Protein AF-A0AAW2VG39-F1 (afdb_monomer)

Radius of gyration: 17.02 Å; Cα contacts (8 Å, |Δi|>4): 128; chains: 1; bounding box: 46×36×40 Å

Foldseek 3Di:
DFQPPPPDDDPDPLAPCVDVVNVVVCVVCVVLVVPLPRWDKDWDKDWDDDDDDDDQFKIKIWIWIATRRDYSVPRPPPVRIDTDDIDIGRPDCVVCVCVVCVVVVVVVVCCVPPND

pLDDT: mean 79.51, std 14.81, range [39.22, 95.56]

Sequence (1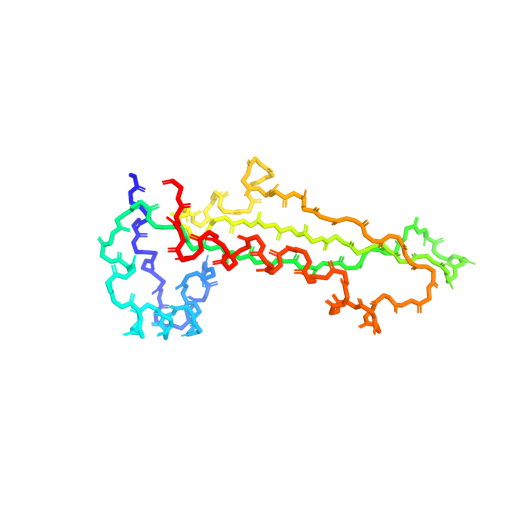16 aa):
MYASKATAEEGSMCHPSNAEALKHFDRTYSDFVEEPRNIRLGLYTDGFAQHGKYDRTYSCWSFILAPYNLRPGMHMSSEYMFLMMVIPDPSNPKRLMDVYLEPLIKELLQLWHVGV

Solvent-accessible surface area (backbone atoms only — not comparable to full-atom values): 7137 Å² total; per-residue (Å²): 130,79,49,69,78,74,82,50,60,95,89,49,73,78,36,78,67,63,36,66,70,47,48,49,48,46,68,75,38,46,74,56,63,71,42,83,85,60,78,48,75,44,83,46,75,51,76,46,68,80,64,81,97,78,68,94,54,49,37,35,36,40,34,35,38,25,47,59,55,47,45,68,89,46,39,80,35,72,92,46,46,44,78,76,47,76,47,80,29,60,79,62,58,78,83,49,43,68,70,68,40,46,65,59,52,51,53,54,49,47,42,72,77,72,53,134

InterPro domains:
  IPR004242 Transposon, En/Spm-like [PF02992] (11-116)

Structure (mmCIF, N/CA/C/O backbone):
data_AF-A0AAW2VG39-F1
#
_entry.id   AF-A0AAW2VG39-F1
#
loop_
_atom_site.group_PDB
_atom_site.id
_atom_site.type_symbol
_atom_site.label_atom_id
_atom_site.label_alt_id
_atom_site.label_comp_id
_atom_site.label_asym_id
_atom_site.label_entity_id
_atom_site.label_seq_id
_atom_site.pdbx_PDB_ins_code
_atom_site.Cartn_x
_atom_site.Cartn_y
_atom_site.Cartn_z
_atom_site.occupancy
_atom_site.B_iso_or_equiv
_atom_site.auth_seq_id
_atom_site.auth_comp_id
_atom_site.auth_asym_id
_atom_site.auth_atom_id
_atom_site.pdbx_PDB_model_num
ATOM 1 N N . MET A 1 1 ? -5.720 0.822 18.814 1.00 39.28 1 MET A N 1
ATOM 2 C CA . MET A 1 1 ? -4.969 2.095 18.896 1.00 39.28 1 MET A CA 1
ATOM 3 C C . MET A 1 1 ? -5.468 2.985 17.776 1.00 39.28 1 MET A C 1
ATOM 5 O O . MET A 1 1 ? -5.097 2.778 16.633 1.00 39.28 1 MET A O 1
ATOM 9 N N . TYR A 1 2 ? -6.400 3.882 18.081 1.00 41.25 2 TYR A N 1
ATOM 10 C CA . TYR A 1 2 ? -7.089 4.672 17.067 1.00 41.25 2 TYR A CA 1
ATOM 11 C C . TYR A 1 2 ? -6.147 5.730 16.483 1.00 41.25 2 TYR A C 1
ATOM 13 O O . TYR A 1 2 ? -5.469 6.447 17.233 1.00 41.25 2 TYR A O 1
ATOM 21 N N . ALA A 1 3 ? -6.138 5.861 15.155 1.00 42.19 3 ALA A N 1
ATOM 22 C CA . ALA A 1 3 ? -5.875 7.152 14.548 1.00 42.19 3 ALA A CA 1
ATOM 23 C C . ALA A 1 3 ? -6.913 8.106 15.143 1.00 42.19 3 ALA A C 1
ATOM 25 O O . ALA A 1 3 ? -8.097 8.047 14.815 1.00 42.19 3 ALA A O 1
ATOM 26 N N . SER A 1 4 ? -6.484 8.947 16.084 1.00 39.22 4 SER A N 1
ATOM 27 C CA . SER A 1 4 ? -7.191 10.189 16.359 1.00 39.22 4 SER A CA 1
ATOM 28 C C . SER A 1 4 ? -7.435 10.807 14.993 1.00 39.22 4 SER A C 1
ATOM 30 O O . SER A 1 4 ? -6.443 11.023 14.289 1.00 39.22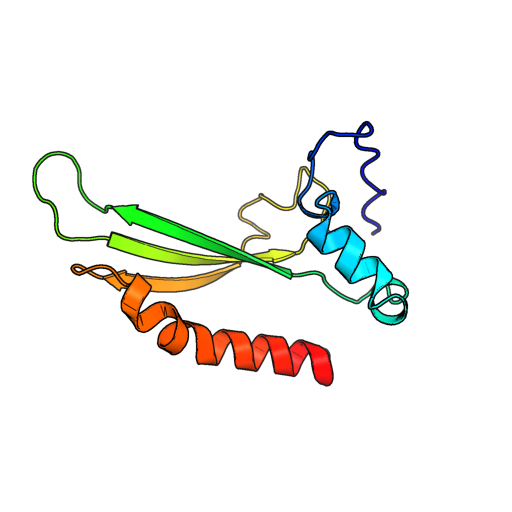 4 SER A O 1
ATOM 32 N N . LYS A 1 5 ? -8.706 11.007 14.603 1.00 47.44 5 LYS A N 1
ATOM 33 C CA . LYS A 1 5 ? -9.071 11.844 13.452 1.00 47.44 5 LYS A CA 1
ATOM 34 C C . LYS A 1 5 ? -8.097 13.005 13.486 1.00 47.44 5 LYS A C 1
ATOM 36 O O .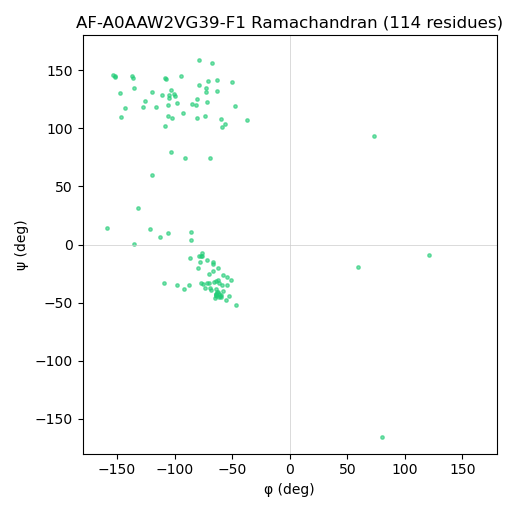 LYS A 1 5 ? -8.141 13.783 14.437 1.00 47.44 5 LYS A O 1
ATOM 41 N N . ALA A 1 6 ? -7.140 13.032 12.561 1.00 48.56 6 ALA A N 1
ATOM 42 C CA . ALA A 1 6 ? -6.239 14.156 12.479 1.00 48.56 6 ALA A CA 1
ATOM 43 C C . ALA A 1 6 ? -7.183 15.321 12.214 1.00 48.56 6 ALA A C 1
ATOM 45 O O . ALA A 1 6 ? -7.823 15.361 11.164 1.00 48.56 6 ALA A O 1
ATOM 46 N N . THR A 1 7 ? -7.381 16.180 13.210 1.00 50.22 7 THR A N 1
ATOM 47 C CA . THR A 1 7 ? -8.119 17.426 13.062 1.00 50.22 7 THR A CA 1
ATOM 48 C C . THR A 1 7 ? -7.240 18.303 12.194 1.00 50.22 7 THR A C 1
ATOM 50 O O . THR A 1 7 ? -6.502 19.153 12.679 1.00 50.22 7 THR A O 1
ATOM 53 N N . ALA A 1 8 ? -7.205 17.984 10.905 1.00 54.47 8 ALA A N 1
ATOM 54 C CA . ALA A 1 8 ? -6.717 18.895 9.909 1.00 54.47 8 ALA A CA 1
ATOM 55 C C . ALA A 1 8 ? -7.655 20.089 9.923 1.00 54.47 8 ALA A C 1
ATOM 57 O O . ALA A 1 8 ? -8.877 19.920 9.901 1.00 54.47 8 ALA A O 1
ATOM 58 N N . GLU A 1 9 ? -7.067 21.277 9.960 1.00 58.75 9 GLU A N 1
ATOM 59 C CA . GLU A 1 9 ? -7.790 22.488 9.616 1.00 58.75 9 GLU A CA 1
ATOM 60 C C . GLU A 1 9 ? -8.486 22.284 8.268 1.00 58.75 9 GLU A C 1
ATOM 62 O O . GLU A 1 9 ? -7.955 21.618 7.369 1.00 58.75 9 GLU A O 1
ATOM 67 N N . GLU A 1 10 ? -9.710 22.791 8.162 1.00 55.41 10 GLU A N 1
ATOM 68 C CA . GLU A 1 10 ? -10.573 22.611 7.002 1.00 55.41 10 GLU A CA 1
ATOM 69 C C . GLU A 1 10 ? -9.862 23.163 5.751 1.00 55.41 10 GLU A C 1
ATOM 71 O O . GLU A 1 10 ? -9.750 24.369 5.562 1.00 55.41 10 GLU A O 1
ATOM 76 N N . GLY A 1 11 ? -9.286 22.265 4.940 1.00 61.94 11 GLY A N 1
ATOM 77 C CA . GLY A 1 11 ? -8.477 22.610 3.762 1.00 61.94 11 GLY A CA 1
ATOM 78 C C . GLY A 1 11 ? -7.027 22.099 3.755 1.00 61.94 11 GLY A C 1
ATOM 79 O O . GLY A 1 11 ? -6.392 22.159 2.706 1.00 61.94 11 GLY A O 1
ATOM 80 N N . SER A 1 12 ? -6.498 21.545 4.855 1.00 68.19 12 SER A N 1
ATOM 81 C CA . SER A 1 12 ? -5.110 21.048 4.917 1.00 68.19 12 SER A CA 1
ATOM 82 C C . SER A 1 12 ? -4.998 19.515 4.862 1.00 68.19 12 SER A C 1
ATOM 84 O O . SER A 1 12 ? -5.580 18.785 5.668 1.00 68.19 12 SER A O 1
ATOM 86 N N . MET A 1 13 ? -4.206 18.986 3.923 1.00 73.56 13 MET A N 1
ATOM 87 C CA . MET A 1 13 ? -3.918 17.547 3.816 1.00 73.56 13 MET A CA 1
ATOM 88 C C . MET A 1 13 ? -2.668 17.163 4.620 1.00 73.56 13 MET A C 1
ATOM 90 O O . MET A 1 13 ? -1.616 16.879 4.061 1.00 73.56 13 MET A O 1
ATOM 94 N N . CYS A 1 14 ? -2.788 17.119 5.949 1.00 75.75 14 CYS A N 1
ATOM 95 C CA . CYS A 1 14 ? -1.700 16.671 6.836 1.00 75.75 14 CYS A CA 1
ATOM 96 C C . CYS A 1 14 ? -1.498 15.142 6.863 1.00 75.75 14 CYS A C 1
ATOM 98 O O . CYS A 1 14 ? -0.548 14.651 7.468 1.00 75.75 14 CYS A O 1
ATOM 100 N N . HIS A 1 15 ? -2.423 14.379 6.277 1.00 80.25 15 HIS A N 1
ATOM 101 C CA . HIS A 1 15 ? -2.398 12.920 6.237 1.00 80.25 15 HIS A CA 1
ATOM 102 C C . HIS A 1 15 ? -3.161 12.420 5.004 1.00 80.25 15 HIS A C 1
ATOM 104 O O . HIS A 1 15 ? -4.189 13.024 4.675 1.00 80.25 15 HIS A O 1
ATOM 110 N N . PRO A 1 16 ? -2.753 11.311 4.356 1.00 78.75 16 PRO A N 1
ATOM 111 C CA . PRO A 1 16 ? -3.497 10.733 3.237 1.00 78.75 16 PRO A CA 1
ATOM 112 C C . PRO A 1 16 ? -4.965 10.426 3.562 1.00 78.75 16 PRO A C 1
ATOM 114 O O . PRO A 1 16 ? -5.816 10.527 2.682 1.00 78.75 16 PRO A O 1
ATOM 117 N N . SER A 1 17 ? -5.304 10.156 4.832 1.00 80.00 17 SER A N 1
ATOM 118 C CA . SER A 1 17 ? -6.708 9.982 5.246 1.00 80.00 17 SER A CA 1
ATOM 119 C C . SER A 1 17 ? -7.575 11.227 5.152 1.00 80.00 17 SER A C 1
ATOM 121 O O . SER A 1 17 ? -8.795 11.131 5.225 1.00 80.00 17 SER A O 1
ATOM 123 N N . ASN A 1 18 ? -6.969 12.401 5.012 1.00 82.25 18 ASN A N 1
ATOM 124 C CA . ASN A 1 18 ? -7.702 13.655 4.909 1.00 82.25 18 ASN A CA 1
ATOM 125 C C . ASN A 1 18 ? -8.106 13.959 3.460 1.00 82.25 18 ASN A C 1
ATOM 127 O O . ASN A 1 18 ? -8.913 14.869 3.242 1.00 82.25 18 ASN A O 1
ATOM 131 N N . ALA A 1 19 ? -7.561 13.212 2.492 1.00 85.56 19 ALA A N 1
ATOM 132 C CA . ALA A 1 19 ? -7.881 13.346 1.080 1.00 85.56 19 ALA A CA 1
ATOM 133 C C . ALA A 1 19 ? -9.355 13.010 0.818 1.00 85.56 19 ALA A C 1
ATOM 135 O O . ALA A 1 19 ? -9.903 12.065 1.391 1.00 85.56 19 ALA A O 1
ATOM 136 N N . GLU A 1 20 ? -9.995 13.754 -0.089 1.00 88.56 20 GLU A N 1
ATOM 137 C CA . GLU A 1 20 ? -11.417 13.545 -0.396 1.00 88.56 20 GLU A CA 1
ATOM 138 C C . GLU A 1 20 ? -11.687 12.152 -0.969 1.00 88.56 20 GLU A C 1
ATOM 140 O O . GLU A 1 20 ? -12.732 11.579 -0.690 1.00 88.56 20 GLU A O 1
ATOM 145 N N . ALA A 1 21 ? -10.728 11.555 -1.682 1.00 89.00 21 ALA A N 1
ATOM 146 C CA . ALA A 1 21 ? -10.855 10.184 -2.169 1.00 89.00 21 ALA A CA 1
ATOM 147 C C . ALA A 1 21 ? -11.049 9.175 -1.023 1.00 89.00 21 ALA A C 1
ATOM 149 O O . ALA A 1 21 ? -11.927 8.318 -1.111 1.00 89.00 21 ALA A O 1
ATOM 150 N N . LEU A 1 22 ? -10.288 9.299 0.075 1.00 87.50 22 LEU A N 1
ATOM 151 C CA . LEU A 1 22 ? -10.433 8.387 1.213 1.00 87.50 22 LEU A CA 1
ATOM 152 C C . LEU A 1 22 ? -11.666 8.721 2.058 1.00 87.50 22 LEU A C 1
ATOM 154 O O . LEU A 1 22 ? -12.341 7.812 2.525 1.00 87.50 22 LEU A O 1
ATOM 158 N N . LYS A 1 23 ? -12.033 10.004 2.172 1.00 89.75 23 LYS A N 1
ATOM 159 C CA . LYS A 1 23 ? -13.312 10.409 2.781 1.00 89.75 23 LYS A CA 1
ATOM 160 C C . LYS A 1 23 ? -14.512 9.867 2.005 1.00 89.75 23 LYS A C 1
ATOM 162 O O . LYS A 1 23 ? -15.487 9.439 2.611 1.00 89.75 23 LYS A O 1
ATOM 167 N N . HIS A 1 24 ? -14.456 9.889 0.676 1.00 91.75 24 HIS A N 1
ATOM 168 C CA . HIS A 1 24 ? -15.482 9.309 -0.182 1.00 91.75 24 HIS A CA 1
ATOM 169 C C . HIS A 1 24 ? -15.542 7.791 -0.003 1.00 91.75 24 HIS A C 1
ATOM 171 O O . HIS A 1 24 ? -16.626 7.258 0.199 1.00 91.75 2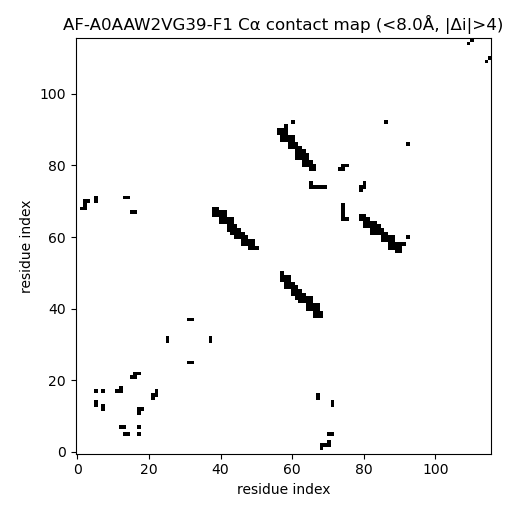4 HIS A O 1
ATOM 177 N N . PHE A 1 25 ? -14.393 7.110 0.011 1.00 90.69 25 PHE A N 1
ATOM 178 C CA . PHE A 1 25 ? -14.317 5.681 0.313 1.00 90.69 25 PHE A CA 1
ATOM 179 C C . PHE A 1 25 ? -14.957 5.343 1.667 1.00 90.69 25 PHE A C 1
ATOM 181 O O . PHE A 1 25 ? -15.799 4.453 1.736 1.00 90.69 25 PHE A O 1
ATOM 188 N N . ASP A 1 26 ? -14.628 6.101 2.716 1.00 91.12 26 ASP A N 1
ATOM 189 C CA . ASP A 1 26 ? -15.195 5.916 4.054 1.00 91.12 26 ASP A CA 1
ATOM 190 C C . ASP A 1 26 ? -16.724 6.124 4.078 1.00 91.12 26 ASP A C 1
ATOM 192 O O . ASP A 1 26 ? -17.422 5.460 4.839 1.00 91.12 26 ASP A O 1
ATOM 196 N N . ARG A 1 27 ? -17.260 7.029 3.242 1.00 92.94 27 ARG A N 1
ATOM 197 C CA . ARG A 1 27 ? -18.714 7.230 3.084 1.00 92.94 27 ARG A CA 1
ATOM 198 C C . ARG A 1 27 ? -19.378 6.090 2.308 1.00 92.94 27 ARG A C 1
ATOM 200 O O . ARG A 1 27 ? -20.509 5.739 2.621 1.00 92.94 27 ARG A O 1
ATOM 207 N N . THR A 1 28 ? -18.708 5.552 1.291 1.00 95.56 28 THR A N 1
ATOM 208 C CA . THR A 1 28 ? -19.240 4.479 0.436 1.00 95.56 28 THR A CA 1
ATOM 209 C C . THR A 1 28 ? -19.227 3.125 1.147 1.00 95.56 28 THR A C 1
ATOM 211 O O . THR A 1 28 ? -20.138 2.329 0.944 1.00 95.56 28 THR A O 1
ATOM 214 N N . TYR A 1 29 ? -18.229 2.870 1.995 1.00 92.56 29 TYR A N 1
ATOM 215 C CA . TYR A 1 29 ? -18.045 1.603 2.707 1.00 92.56 29 TYR A CA 1
ATOM 216 C C . TYR A 1 29 ? -18.078 1.806 4.229 1.00 92.56 29 TYR A C 1
ATOM 218 O O . TYR A 1 29 ? -17.105 1.505 4.920 1.00 92.56 29 TYR A O 1
ATOM 226 N N . SER A 1 30 ? -19.194 2.317 4.763 1.00 91.50 30 SER A N 1
ATOM 227 C CA . SER A 1 30 ? -19.364 2.580 6.205 1.00 91.50 30 SER A CA 1
ATOM 228 C C . SER A 1 30 ? -19.056 1.358 7.067 1.00 91.50 30 SER A C 1
ATOM 230 O O . SER A 1 30 ? -18.307 1.459 8.035 1.00 91.50 30 SER A O 1
ATOM 232 N N . ASP A 1 31 ? -19.545 0.193 6.654 1.00 92.31 31 ASP A N 1
ATOM 233 C CA . ASP A 1 31 ? -19.412 -1.065 7.392 1.00 92.31 31 ASP A CA 1
ATOM 234 C C . ASP A 1 31 ? -17.937 -1.492 7.496 1.00 92.31 31 ASP A C 1
ATOM 236 O O . ASP A 1 31 ? -17.499 -2.060 8.496 1.00 92.31 31 ASP A O 1
ATOM 240 N N . PHE A 1 32 ? -17.133 -1.154 6.479 1.00 90.50 32 PHE A N 1
ATOM 241 C CA . PHE A 1 32 ? -15.692 -1.389 6.499 1.00 90.50 32 PHE A CA 1
ATOM 242 C C . PHE A 1 32 ? -14.987 -0.480 7.511 1.00 90.50 32 PHE A C 1
ATOM 244 O O . PHE A 1 32 ? -14.040 -0.909 8.166 1.00 90.50 32 PHE A O 1
ATOM 251 N N . VAL A 1 33 ? -15.433 0.772 7.639 1.00 89.31 33 VAL A N 1
ATOM 252 C CA . VAL A 1 33 ? -14.863 1.759 8.567 1.00 89.31 33 VAL A CA 1
ATOM 253 C C . VAL A 1 33 ? -15.203 1.447 10.021 1.00 89.31 33 VAL A C 1
ATOM 255 O O . VAL A 1 33 ? -14.395 1.745 10.904 1.00 89.31 33 VAL A O 1
ATOM 258 N N . GLU A 1 34 ? -16.384 0.883 10.268 1.00 90.06 34 GLU A N 1
ATOM 259 C CA . GLU A 1 34 ? -16.859 0.549 11.611 1.00 90.06 34 GLU A CA 1
ATOM 260 C C . GLU A 1 34 ? -16.025 -0.545 12.282 1.00 90.06 34 GLU A C 1
ATOM 262 O O . GLU A 1 34 ? -15.830 -0.498 13.497 1.00 90.06 34 GLU A O 1
ATOM 267 N N . GLU A 1 35 ? -15.483 -1.491 11.514 1.00 91.25 35 GLU A N 1
ATOM 268 C CA . GLU A 1 35 ? -14.615 -2.543 12.040 1.00 91.25 35 GLU A CA 1
ATOM 269 C C . GLU A 1 35 ? -13.175 -2.01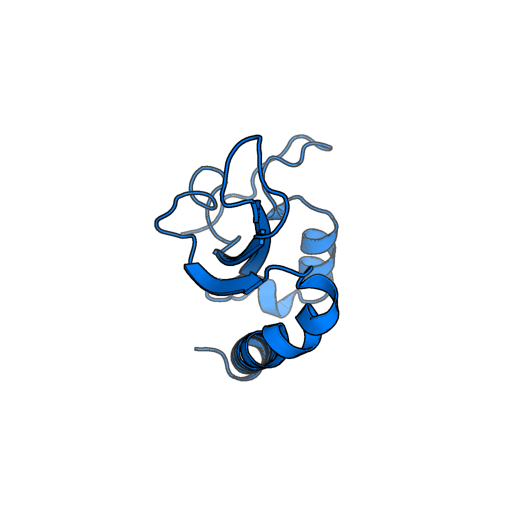8 12.245 1.00 91.25 35 GLU A C 1
ATOM 271 O O . GLU A 1 35 ? -12.436 -1.805 11.279 1.00 91.25 35 GLU A O 1
ATOM 276 N N . PRO A 1 36 ? -12.707 -1.830 13.496 1.00 85.81 36 PRO A N 1
ATOM 277 C CA . PRO A 1 36 ? -11.399 -1.234 13.777 1.00 85.81 36 PRO A CA 1
ATOM 278 C C . PRO A 1 36 ? -10.207 -2.087 13.327 1.00 85.81 36 PRO A C 1
ATOM 280 O O . PRO A 1 36 ? -9.090 -1.567 13.258 1.00 85.81 36 PRO A O 1
ATOM 283 N N . ARG A 1 37 ? -10.408 -3.384 13.059 1.00 89.00 37 ARG A N 1
ATOM 284 C CA . ARG A 1 37 ? -9.370 -4.282 12.532 1.00 89.00 37 ARG A CA 1
ATOM 285 C C . ARG A 1 37 ? -9.128 -4.093 11.035 1.00 89.00 37 ARG A C 1
ATOM 287 O O . ARG A 1 37 ? -8.088 -4.526 10.546 1.00 89.00 37 ARG A O 1
ATOM 294 N N . ASN A 1 38 ? -10.032 -3.421 10.326 1.00 91.00 38 ASN A N 1
ATOM 295 C CA . ASN A 1 38 ? -9.893 -3.186 8.898 1.00 91.00 38 ASN A CA 1
ATOM 296 C C . ASN A 1 38 ? -8.814 -2.141 8.600 1.00 91.00 38 ASN A C 1
ATOM 298 O O . ASN A 1 38 ? -8.774 -1.040 9.166 1.00 91.00 38 ASN A O 1
ATOM 302 N N . ILE A 1 39 ? -7.928 -2.491 7.669 1.00 89.06 39 ILE A N 1
ATOM 303 C CA . ILE A 1 39 ? -6.761 -1.686 7.319 1.00 89.06 39 ILE A CA 1
ATOM 304 C C . ILE A 1 39 ? -7.002 -0.998 5.975 1.00 89.06 39 ILE A C 1
ATOM 306 O O . ILE A 1 39 ? -7.331 -1.629 4.976 1.00 89.06 39 ILE A O 1
ATOM 310 N N . ARG A 1 40 ? -6.796 0.317 5.949 1.00 90.25 40 ARG A N 1
ATOM 311 C CA . ARG A 1 40 ? -6.695 1.138 4.746 1.00 90.25 40 ARG A CA 1
ATOM 312 C C . ARG A 1 40 ? -5.257 1.074 4.269 1.00 90.25 40 ARG A C 1
ATOM 314 O O . ARG A 1 40 ? -4.349 1.455 5.005 1.00 90.25 40 ARG A O 1
ATOM 321 N N . LEU A 1 41 ? -5.055 0.608 3.049 1.00 90.44 41 LEU A N 1
ATOM 322 C CA . LEU A 1 41 ? -3.735 0.455 2.456 1.00 90.44 41 LEU A CA 1
ATOM 323 C C . LEU A 1 41 ? -3.549 1.467 1.325 1.00 90.44 41 LEU A C 1
ATOM 325 O O . LEU A 1 41 ? -4.390 1.579 0.436 1.00 90.44 41 LEU A O 1
ATOM 329 N N . GLY A 1 42 ? -2.444 2.205 1.373 1.00 89.94 42 GLY A N 1
ATOM 330 C CA . GLY A 1 42 ? -1.988 3.067 0.292 1.00 89.94 42 GLY A CA 1
ATOM 331 C C . GLY A 1 42 ? -0.887 2.392 -0.507 1.00 89.94 42 GLY A C 1
ATOM 332 O O . GLY A 1 42 ? 0.091 1.926 0.077 1.00 89.94 42 GLY A O 1
ATOM 333 N N . LEU A 1 43 ? -1.040 2.364 -1.831 1.00 90.88 43 LEU A N 1
ATOM 334 C CA . LEU A 1 43 ? 0.010 1.952 -2.755 1.00 90.88 43 LEU A CA 1
ATOM 335 C C . LEU A 1 43 ? 0.717 3.192 -3.304 1.00 90.88 43 LEU A C 1
ATOM 337 O O . LEU A 1 43 ? 0.099 4.052 -3.931 1.00 90.88 43 LEU A O 1
ATOM 341 N N . TYR A 1 44 ? 2.022 3.250 -3.089 1.00 87.69 44 TYR A N 1
ATOM 342 C CA . TYR A 1 44 ? 2.917 4.276 -3.594 1.00 87.69 44 TYR A CA 1
ATOM 343 C C . TYR A 1 44 ? 3.795 3.685 -4.684 1.00 87.69 44 TYR A C 1
ATOM 345 O O . TYR A 1 44 ? 4.243 2.543 -4.582 1.00 87.69 44 TYR A O 1
ATOM 353 N N . THR A 1 45 ? 4.084 4.481 -5.704 1.00 87.12 45 THR A N 1
ATOM 354 C CA . THR A 1 45 ? 5.079 4.128 -6.708 1.00 87.12 45 THR A CA 1
ATOM 355 C C . THR A 1 45 ? 5.966 5.323 -6.993 1.00 87.12 45 THR A C 1
ATOM 357 O O . THR A 1 45 ? 5.470 6.443 -7.121 1.00 87.12 45 THR A O 1
ATOM 360 N N . ASP A 1 46 ? 7.272 5.084 -7.056 1.00 81.00 46 ASP A N 1
ATOM 361 C CA . ASP A 1 46 ? 8.247 6.095 -7.447 1.00 81.00 46 ASP A CA 1
ATOM 362 C C . ASP A 1 46 ? 9.280 5.491 -8.399 1.00 81.00 46 ASP A C 1
ATOM 364 O O . ASP A 1 46 ? 9.635 4.314 -8.296 1.00 81.00 46 ASP A O 1
ATOM 368 N N . GLY A 1 47 ? 9.733 6.305 -9.347 1.00 73.50 47 GLY A N 1
ATOM 369 C CA . GLY A 1 47 ? 10.744 5.946 -10.327 1.00 73.50 47 GLY A CA 1
ATOM 370 C C . GLY A 1 47 ? 12.067 6.621 -9.991 1.00 73.50 47 GLY A C 1
ATOM 371 O O . GLY A 1 47 ? 12.216 7.825 -10.185 1.00 73.50 47 GLY A O 1
ATOM 372 N N . PHE A 1 48 ? 13.067 5.846 -9.577 1.00 70.12 48 PHE A N 1
ATOM 373 C CA . PHE A 1 48 ? 14.417 6.352 -9.335 1.00 70.12 48 PHE A CA 1
ATOM 374 C C . PHE A 1 48 ? 15.332 6.055 -10.526 1.00 70.12 48 PHE A C 1
ATOM 376 O O . PHE A 1 48 ? 15.453 4.912 -10.970 1.00 70.12 48 PHE A O 1
ATOM 383 N N . ALA A 1 49 ? 16.012 7.080 -11.043 1.00 62.88 49 ALA A N 1
ATOM 384 C CA . ALA A 1 49 ? 17.072 6.913 -12.036 1.00 62.88 49 ALA A CA 1
ATOM 385 C C . ALA A 1 49 ? 18.378 6.535 -11.323 1.00 62.88 49 ALA A C 1
ATOM 387 O O . ALA A 1 49 ? 18.861 7.292 -10.481 1.00 62.88 49 ALA A O 1
ATOM 388 N N . GLN A 1 50 ? 18.954 5.372 -11.631 1.00 55.72 50 GLN A N 1
ATOM 389 C CA . GLN A 1 50 ? 20.032 4.818 -10.801 1.00 55.72 50 GLN A CA 1
ATOM 390 C C . GLN A 1 50 ? 21.455 5.317 -11.120 1.00 55.72 50 GLN A C 1
ATOM 392 O O . GLN A 1 50 ? 22.388 4.768 -10.552 1.00 55.72 50 GLN A O 1
ATOM 397 N N . HIS A 1 51 ? 21.687 6.347 -11.947 1.00 55.72 51 HIS A N 1
ATOM 398 C CA . HIS A 1 51 ? 23.041 6.909 -12.126 1.00 55.72 51 HIS A CA 1
ATOM 399 C C . HIS A 1 51 ? 23.060 8.397 -12.514 1.00 55.72 51 HIS A C 1
ATOM 401 O O . HIS A 1 51 ? 22.207 8.898 -13.246 1.00 55.72 51 HIS A O 1
ATOM 407 N N . GLY A 1 52 ? 24.063 9.112 -11.992 1.00 50.72 52 GLY A N 1
ATOM 408 C CA . GLY A 1 52 ? 24.242 10.554 -12.139 1.00 50.72 52 GLY A CA 1
ATOM 409 C C . GLY A 1 52 ? 24.830 10.997 -13.486 1.00 50.72 52 GLY A C 1
ATOM 410 O O . GLY A 1 52 ? 25.814 10.457 -13.976 1.00 50.72 52 GLY A O 1
ATOM 411 N N . LYS A 1 53 ? 24.244 12.073 -14.020 1.00 53.41 53 LYS A N 1
ATOM 412 C CA . LYS A 1 53 ? 24.763 13.045 -15.004 1.00 53.41 53 LYS A CA 1
ATOM 413 C C . LYS A 1 53 ? 25.219 12.594 -16.404 1.00 53.41 53 LYS A C 1
ATOM 415 O O . LYS 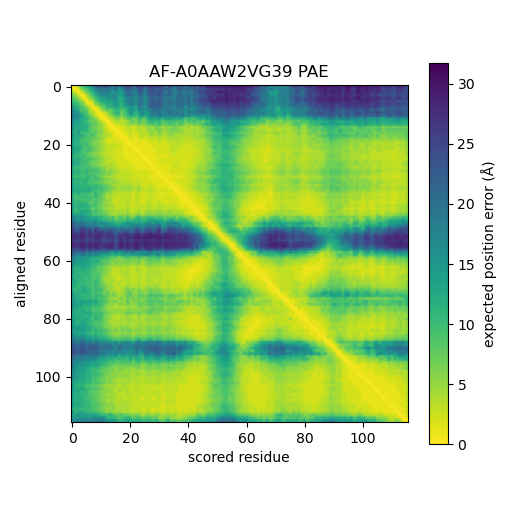A 1 53 ? 25.220 13.480 -17.253 1.00 53.41 53 LYS A O 1
ATOM 420 N N . TYR A 1 54 ? 25.529 11.327 -16.707 1.00 56.28 54 TYR A N 1
ATOM 421 C CA . TYR A 1 54 ? 26.124 11.000 -18.025 1.00 56.28 54 TYR A CA 1
ATOM 422 C C . TYR A 1 54 ? 25.593 9.791 -18.807 1.00 56.28 54 TYR A C 1
ATOM 424 O O . TYR A 1 54 ? 26.038 9.613 -19.936 1.00 56.28 54 TYR A O 1
ATOM 432 N N . ASP A 1 55 ? 24.605 9.032 -18.329 1.00 52.56 55 ASP A N 1
ATOM 433 C CA . ASP A 1 55 ? 23.946 8.045 -19.197 1.00 52.56 55 ASP A CA 1
ATOM 434 C C . ASP A 1 55 ? 22.465 7.865 -18.838 1.00 52.56 55 ASP A C 1
ATOM 436 O O . ASP A 1 55 ? 22.093 7.752 -17.668 1.00 52.56 55 ASP A O 1
ATOM 440 N N . ARG A 1 56 ? 21.600 7.938 -19.851 1.00 57.62 56 ARG A N 1
ATOM 441 C CA . ARG A 1 56 ? 20.135 7.947 -19.734 1.00 57.62 56 ARG A CA 1
ATOM 442 C C . ARG A 1 56 ? 19.598 6.568 -20.105 1.00 57.62 56 ARG A C 1
ATOM 444 O O . ARG A 1 56 ? 19.111 6.409 -21.219 1.00 57.62 56 ARG A O 1
ATOM 451 N N . THR A 1 57 ? 19.646 5.590 -19.202 1.00 58.09 57 THR A N 1
ATOM 452 C CA . THR A 1 57 ? 19.195 4.237 -19.604 1.00 58.09 57 THR A CA 1
ATOM 453 C C . THR A 1 57 ? 18.798 3.303 -18.471 1.00 58.09 57 THR A C 1
ATOM 455 O O . THR A 1 57 ? 18.669 2.109 -18.707 1.00 58.09 57 THR A O 1
ATOM 458 N N . TYR A 1 58 ? 18.591 3.783 -17.241 1.00 61.59 58 TYR A N 1
ATOM 459 C CA . TYR A 1 58 ? 18.124 2.891 -16.176 1.00 61.59 58 TYR A CA 1
ATOM 460 C C . TYR A 1 58 ? 17.211 3.592 -15.176 1.00 61.59 58 TYR A C 1
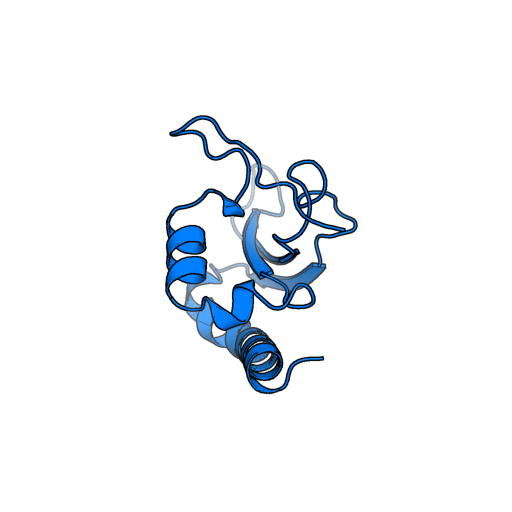ATOM 462 O O . TYR A 1 58 ? 17.651 4.433 -14.386 1.00 61.59 58 TYR A O 1
ATOM 470 N N . SER A 1 59 ? 15.928 3.231 -15.217 1.00 70.50 59 SER A N 1
ATOM 471 C CA . SER A 1 59 ? 14.942 3.591 -14.203 1.00 70.50 59 SER A CA 1
ATOM 472 C C . SER A 1 59 ? 14.598 2.362 -13.376 1.00 70.50 59 SER A C 1
ATOM 474 O O . SER A 1 59 ? 14.532 1.252 -13.890 1.00 70.50 59 SER A O 1
ATOM 476 N N . CYS A 1 60 ? 14.393 2.546 -12.084 1.00 79.25 60 CYS A N 1
ATOM 477 C CA . CYS A 1 60 ? 13.947 1.493 -11.196 1.00 79.25 60 CYS A CA 1
ATOM 478 C C . CYS A 1 60 ? 12.696 1.977 -10.483 1.00 79.25 60 CYS A C 1
ATOM 480 O O . CYS A 1 60 ? 12.716 3.043 -9.868 1.00 79.25 60 CYS A O 1
ATOM 482 N N . TRP A 1 61 ? 11.613 1.219 -10.610 1.00 83.88 61 TRP A N 1
ATOM 483 C CA . TRP A 1 61 ? 10.325 1.576 -10.038 1.00 83.88 61 TRP A CA 1
ATOM 484 C C . TRP A 1 61 ? 10.052 0.716 -8.822 1.00 83.88 61 TRP A C 1
ATOM 486 O O . TRP A 1 61 ? 10.005 -0.509 -8.926 1.00 83.88 61 TRP A O 1
ATOM 496 N N . SER A 1 62 ? 9.889 1.354 -7.671 1.00 88.25 62 SER A N 1
ATOM 497 C CA . SER A 1 62 ? 9.458 0.676 -6.456 1.00 88.25 62 SER A CA 1
ATOM 498 C C . SER A 1 62 ? 7.947 0.794 -6.303 1.00 88.25 62 SER A C 1
ATOM 500 O O . SER A 1 62 ? 7.344 1.807 -6.658 1.00 88.25 62 SER A O 1
ATOM 502 N N . PHE A 1 63 ? 7.338 -0.256 -5.764 1.00 89.88 63 PHE A N 1
ATOM 503 C CA . PHE A 1 63 ? 5.961 -0.258 -5.292 1.00 89.88 63 PHE A CA 1
ATOM 504 C C . PHE A 1 63 ? 5.981 -0.493 -3.794 1.00 89.88 63 PHE A C 1
ATOM 506 O O . PHE A 1 63 ? 6.478 -1.519 -3.325 1.00 89.88 63 PHE A O 1
ATOM 513 N N . ILE A 1 64 ? 5.476 0.481 -3.048 1.00 91.44 64 ILE A N 1
ATOM 514 C CA . ILE A 1 64 ? 5.517 0.497 -1.592 1.00 91.44 64 ILE A CA 1
ATOM 515 C C . ILE A 1 64 ? 4.089 0.538 -1.070 1.00 91.44 64 ILE A C 1
ATOM 517 O O . ILE A 1 64 ? 3.288 1.360 -1.502 1.00 91.44 64 ILE A O 1
ATOM 521 N N . LEU A 1 65 ? 3.776 -0.338 -0.127 1.00 92.31 65 LEU A N 1
ATOM 522 C CA . LEU A 1 65 ? 2.502 -0.388 0.572 1.00 92.31 65 LEU A CA 1
ATOM 523 C C . LEU A 1 65 ? 2.662 0.204 1.971 1.00 92.31 65 LEU A C 1
ATOM 525 O O . LEU A 1 65 ? 3.597 -0.156 2.681 1.00 92.31 65 LEU A O 1
ATOM 529 N N . ALA A 1 66 ? 1.756 1.093 2.381 1.00 90.75 66 ALA A N 1
ATOM 530 C CA . ALA A 1 66 ? 1.725 1.592 3.757 1.00 90.75 66 ALA A CA 1
ATOM 531 C C . ALA A 1 66 ? 0.294 1.645 4.319 1.00 90.75 66 ALA A C 1
ATOM 533 O O . ALA A 1 66 ? -0.649 1.976 3.592 1.00 90.75 66 ALA A O 1
ATOM 534 N N . PRO A 1 67 ? 0.106 1.349 5.616 1.00 90.88 67 PRO A N 1
ATOM 535 C CA . PRO A 1 67 ? -1.195 1.423 6.263 1.00 90.88 67 PRO A CA 1
ATOM 536 C C . PRO A 1 67 ? -1.555 2.863 6.660 1.00 90.88 67 PRO A C 1
ATOM 538 O O . PRO A 1 67 ? -0.853 3.524 7.425 1.00 90.88 67 PRO A O 1
ATOM 541 N N . TYR A 1 68 ? -2.717 3.335 6.210 1.00 88.00 68 TYR A N 1
ATOM 542 C CA . TYR A 1 68 ? -3.261 4.669 6.505 1.00 88.00 68 TYR A CA 1
ATOM 543 C C . TYR A 1 68 ? -4.048 4.724 7.820 1.00 88.00 68 TYR A C 1
ATOM 545 O O . TYR A 1 68 ? -4.608 5.758 8.171 1.00 88.00 68 TYR A O 1
ATOM 553 N N . ASN A 1 69 ? -4.106 3.631 8.581 1.00 87.50 69 ASN A N 1
ATOM 554 C CA . ASN A 1 69 ? -4.657 3.640 9.942 1.00 87.50 69 ASN A CA 1
ATOM 555 C C . ASN A 1 69 ? -3.654 4.193 10.964 1.00 87.50 69 ASN A C 1
ATOM 557 O O . ASN A 1 69 ? -4.013 4.403 12.123 1.00 87.50 69 ASN A O 1
ATOM 561 N N . LEU A 1 70 ? -2.393 4.387 10.566 1.00 85.69 70 LEU A N 1
ATOM 562 C CA . LEU A 1 70 ? -1.357 4.925 11.434 1.00 85.69 70 LEU A CA 1
ATOM 563 C C . LEU A 1 70 ? -1.468 6.444 11.558 1.00 85.69 70 LEU A C 1
ATOM 565 O O . LEU A 1 70 ? -2.072 7.133 10.741 1.00 85.69 70 LEU A O 1
ATOM 569 N N . ARG A 1 71 ? -0.878 6.981 12.626 1.00 81.69 71 ARG A N 1
AT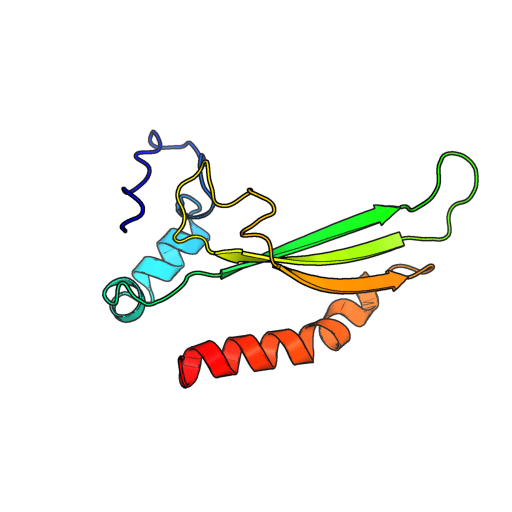OM 570 C CA . ARG A 1 71 ? -0.846 8.429 12.852 1.00 81.69 71 ARG A CA 1
ATOM 571 C C . ARG A 1 71 ? 0.029 9.121 11.794 1.00 81.69 71 ARG A C 1
ATOM 573 O O . ARG A 1 71 ? 0.979 8.505 11.306 1.00 81.69 71 ARG A O 1
ATOM 580 N N . PRO A 1 72 ? -0.185 10.424 11.525 1.00 73.69 72 PRO A N 1
ATOM 581 C CA . PRO A 1 72 ? 0.570 11.155 10.506 1.00 73.69 72 PRO A CA 1
ATOM 582 C C . PRO A 1 72 ? 2.094 11.101 10.666 1.00 73.69 72 PRO A C 1
ATOM 584 O O . PRO A 1 72 ? 2.801 10.984 9.674 1.00 73.69 72 PRO A O 1
ATOM 587 N N . GLY A 1 73 ? 2.612 11.078 11.896 1.00 75.75 73 GLY A N 1
ATOM 588 C CA . GLY A 1 73 ? 4.053 10.933 12.145 1.00 75.75 73 GLY A CA 1
ATOM 589 C C . GLY A 1 73 ? 4.611 9.511 11.989 1.00 75.75 73 GLY A C 1
ATOM 590 O O . GLY A 1 73 ? 5.821 9.341 12.031 1.00 75.75 73 GLY A O 1
ATOM 591 N N . MET A 1 74 ? 3.756 8.494 11.838 1.00 80.50 74 MET A N 1
ATOM 592 C CA . MET A 1 74 ? 4.154 7.081 11.761 1.00 80.50 74 MET A CA 1
ATOM 593 C C . MET A 1 74 ? 3.983 6.488 10.362 1.00 80.50 74 MET A C 1
ATOM 595 O O . MET A 1 74 ? 4.782 5.647 9.976 1.00 80.50 74 MET A O 1
ATOM 599 N N . HIS A 1 75 ? 2.975 6.915 9.592 1.00 74.94 75 HIS A N 1
ATOM 600 C CA . HIS A 1 75 ? 2.626 6.266 8.316 1.00 74.94 75 HIS A CA 1
ATOM 601 C C . HIS A 1 75 ? 3.730 6.314 7.239 1.00 74.94 75 HIS A C 1
ATOM 603 O O . HIS A 1 75 ? 3.712 5.497 6.327 1.00 74.94 75 HIS A O 1
ATOM 609 N N . MET A 1 76 ? 4.692 7.239 7.365 1.00 77.94 76 MET A N 1
ATOM 610 C CA . MET A 1 76 ? 5.863 7.365 6.483 1.00 77.94 76 MET A CA 1
ATOM 611 C C . MET A 1 76 ? 7.170 6.877 7.137 1.00 77.94 76 MET A C 1
ATOM 613 O O . MET A 1 76 ? 8.246 7.128 6.599 1.00 77.94 76 MET A O 1
ATOM 617 N N . SER A 1 77 ? 7.119 6.223 8.307 1.00 86.25 77 SER A N 1
ATOM 618 C CA . SER A 1 77 ? 8.308 5.553 8.857 1.00 86.25 77 SER A CA 1
ATOM 619 C C . S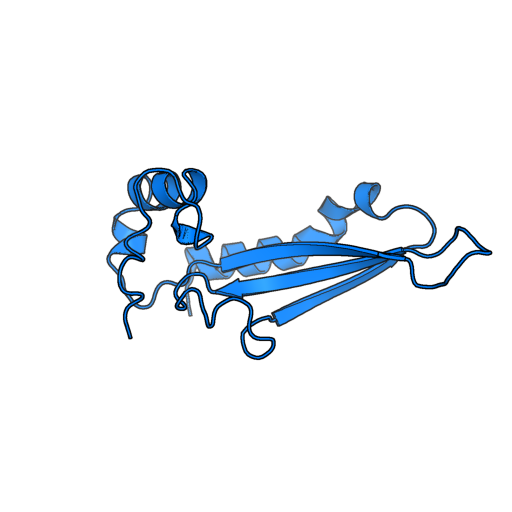ER A 1 77 ? 8.615 4.311 8.024 1.00 86.25 77 SER A C 1
ATOM 621 O O . SER A 1 77 ? 7.705 3.571 7.643 1.00 86.25 77 SER A O 1
ATOM 623 N N . SER A 1 78 ? 9.901 4.052 7.783 1.00 85.00 78 SER A N 1
ATOM 624 C CA . SER A 1 78 ? 10.366 2.899 7.004 1.00 85.00 78 SER A CA 1
ATOM 625 C C . SER A 1 78 ? 9.897 1.559 7.578 1.00 85.00 78 SER A C 1
ATOM 627 O O . SER A 1 78 ? 9.735 0.601 6.833 1.00 85.00 78 SER A O 1
ATOM 629 N N . GLU A 1 79 ? 9.627 1.495 8.881 1.00 88.50 79 GLU A N 1
ATOM 630 C CA . GLU A 1 79 ? 9.126 0.306 9.584 1.00 88.50 79 GLU A CA 1
ATOM 631 C C . GLU A 1 79 ? 7.705 -0.095 9.158 1.00 88.50 79 GLU A C 1
ATOM 633 O O . GLU A 1 79 ? 7.316 -1.249 9.319 1.00 88.50 79 GLU A O 1
ATOM 638 N N . TYR A 1 80 ? 6.927 0.851 8.621 1.00 87.62 80 TYR A N 1
ATOM 639 C CA . TYR A 1 80 ? 5.546 0.636 8.178 1.00 87.62 80 TYR A CA 1
ATOM 640 C C . TYR A 1 80 ? 5.385 0.750 6.657 1.00 87.62 80 TYR A C 1
ATOM 642 O O . TYR A 1 80 ? 4.264 0.710 6.152 1.00 87.62 80 TYR A O 1
ATOM 650 N N . MET A 1 81 ? 6.495 0.893 5.930 1.00 89.56 81 MET A N 1
ATOM 651 C CA . MET A 1 81 ? 6.538 0.927 4.474 1.00 89.56 81 MET A CA 1
ATOM 652 C C . MET A 1 81 ? 7.025 -0.425 3.957 1.00 89.56 81 MET A C 1
ATOM 654 O O . MET A 1 81 ? 8.197 -0.777 4.074 1.00 89.56 81 MET A O 1
ATOM 658 N N . PHE A 1 82 ? 6.118 -1.184 3.357 1.00 91.00 82 PHE A N 1
ATOM 659 C CA . PHE A 1 82 ? 6.397 -2.507 2.819 1.00 91.00 82 PHE A CA 1
ATOM 660 C C . PHE A 1 82 ? 6.766 -2.393 1.346 1.00 91.00 82 PHE A C 1
ATOM 662 O O . PHE A 1 82 ? 5.937 -2.030 0.513 1.00 91.00 82 PHE A O 1
ATOM 669 N N . LEU A 1 83 ? 8.017 -2.698 1.011 1.00 91.06 83 LEU A N 1
ATOM 670 C CA . LEU A 1 83 ? 8.442 -2.798 -0.379 1.00 91.06 83 LEU A CA 1
ATOM 671 C C . LEU A 1 83 ? 7.881 -4.087 -0.985 1.00 91.06 83 LEU A C 1
ATOM 673 O O . LEU A 1 83 ? 8.320 -5.178 -0.633 1.00 91.06 83 LEU A O 1
ATOM 677 N N . MET A 1 84 ? 6.928 -3.951 -1.902 1.00 91.00 84 MET A N 1
ATOM 678 C CA . MET A 1 84 ? 6.240 -5.090 -2.512 1.00 91.00 84 MET A CA 1
ATOM 679 C C . MET A 1 84 ? 6.907 -5.550 -3.797 1.00 91.00 84 MET A C 1
ATOM 681 O O . MET A 1 84 ? 6.962 -6.739 -4.090 1.00 91.00 84 MET A O 1
ATOM 685 N N . MET A 1 85 ? 7.396 -4.599 -4.590 1.00 89.38 85 MET A N 1
ATOM 686 C CA . MET A 1 85 ? 7.983 -4.893 -5.887 1.00 89.38 85 MET A CA 1
ATOM 687 C C . MET A 1 85 ? 9.023 -3.845 -6.256 1.00 89.38 85 MET A C 1
ATOM 689 O O . MET A 1 85 ? 8.867 -2.660 -5.958 1.00 89.38 85 MET A O 1
ATOM 693 N N . VAL A 1 86 ? 10.070 -4.298 -6.938 1.00 88.00 86 VAL A N 1
ATOM 694 C CA . VAL A 1 86 ? 11.078 -3.454 -7.571 1.00 88.00 86 VAL A CA 1
ATOM 695 C C . VAL A 1 86 ? 11.189 -3.888 -9.023 1.00 88.00 86 VAL A C 1
ATOM 697 O O . VAL A 1 86 ? 11.538 -5.034 -9.299 1.00 88.00 86 VAL A O 1
ATOM 700 N N . ILE A 1 87 ? 10.885 -2.977 -9.941 1.00 84.56 87 ILE A N 1
ATOM 701 C CA . ILE A 1 87 ? 10.946 -3.219 -11.379 1.00 84.56 87 ILE A CA 1
ATOM 702 C C . ILE A 1 87 ? 12.137 -2.449 -11.942 1.00 84.56 87 ILE A C 1
ATOM 704 O O . ILE A 1 87 ? 12.051 -1.227 -12.113 1.00 84.56 87 ILE A O 1
ATOM 708 N N . PRO A 1 88 ? 13.256 -3.130 -12.222 1.00 80.25 88 PRO A N 1
ATOM 709 C CA . PRO A 1 88 ? 14.323 -2.538 -13.003 1.00 80.25 88 PRO A CA 1
ATOM 710 C C . PRO A 1 88 ? 13.869 -2.438 -14.459 1.00 80.25 88 PRO A C 1
ATOM 712 O O . PRO A 1 88 ? 13.527 -3.450 -15.067 1.00 80.25 88 PRO A O 1
ATOM 715 N N . ASP A 1 89 ? 13.869 -1.238 -15.031 1.00 70.94 89 ASP A N 1
ATOM 716 C CA . ASP A 1 89 ? 13.565 -1.073 -16.446 1.00 70.94 89 ASP A CA 1
ATOM 717 C C . ASP A 1 89 ? 14.412 0.028 -17.113 1.00 70.94 89 ASP A C 1
ATOM 719 O O . ASP A 1 89 ? 14.302 1.220 -16.775 1.00 70.94 89 ASP A O 1
ATOM 723 N N . PRO A 1 90 ? 15.236 -0.344 -18.108 1.00 63.47 90 PRO A N 1
ATOM 724 C CA . PRO A 1 90 ? 15.956 0.607 -18.942 1.00 63.47 90 PRO A CA 1
ATOM 725 C C . PRO A 1 90 ? 15.080 1.388 -19.946 1.00 63.47 90 PRO A C 1
ATOM 727 O O . PRO A 1 90 ? 15.558 2.364 -20.518 1.00 63.47 90 PRO A O 1
ATOM 730 N N . SER A 1 91 ? 13.822 0.995 -20.190 1.00 66.31 91 SER A N 1
ATOM 731 C CA . SER A 1 91 ? 12.968 1.460 -21.303 1.00 66.31 91 SER A CA 1
ATOM 732 C C . SER A 1 91 ? 11.536 1.895 -20.931 1.00 66.31 91 SER A C 1
ATOM 734 O O . SER A 1 91 ? 10.653 1.879 -21.786 1.00 66.31 91 SER A O 1
ATOM 736 N N . ASN A 1 92 ? 11.334 2.436 -19.724 1.00 67.25 92 ASN A N 1
ATOM 737 C CA . ASN A 1 92 ? 10.070 3.013 -19.226 1.00 67.25 92 ASN A CA 1
ATOM 738 C C . ASN A 1 92 ? 8.973 1.969 -18.887 1.00 67.25 92 ASN A C 1
ATOM 740 O O . ASN A 1 92 ? 8.104 1.671 -19.717 1.00 67.25 92 ASN A O 1
ATOM 744 N N . PRO A 1 93 ? 8.892 1.533 -17.616 1.00 65.69 93 PRO A N 1
ATOM 745 C CA . PRO A 1 93 ? 8.050 0.406 -17.205 1.00 65.69 93 PRO A CA 1
ATOM 746 C C . PRO A 1 93 ? 6.571 0.748 -17.131 1.00 65.69 93 PRO A C 1
ATOM 748 O O . PRO A 1 93 ? 5.739 -0.146 -16.998 1.00 65.69 93 PRO A O 1
ATOM 751 N N . LYS A 1 94 ? 6.215 2.030 -17.297 1.00 72.19 94 LYS A N 1
ATOM 752 C CA . LYS A 1 94 ? 4.825 2.498 -17.356 1.00 72.19 94 LYS A CA 1
ATOM 753 C C . LYS A 1 94 ? 3.978 1.722 -18.363 1.00 72.19 94 LYS A C 1
ATOM 755 O O . LYS A 1 94 ? 2.781 1.586 -18.147 1.00 72.19 94 LYS A O 1
ATOM 760 N N . ARG A 1 95 ? 4.576 1.214 -19.449 1.00 78.44 95 ARG A N 1
ATOM 761 C CA . ARG A 1 95 ? 3.837 0.508 -20.508 1.00 78.44 95 ARG A CA 1
ATOM 762 C C . ARG A 1 95 ? 3.294 -0.857 -20.077 1.00 78.44 95 ARG A C 1
ATOM 764 O O . ARG A 1 95 ? 2.347 -1.321 -20.691 1.00 78.44 95 ARG A O 1
ATOM 771 N N . LEU A 1 96 ? 3.914 -1.499 -19.090 1.00 83.50 96 LEU A N 1
ATOM 772 C CA . LEU A 1 96 ? 3.559 -2.850 -18.635 1.00 83.50 96 LEU A CA 1
ATOM 773 C C . LEU A 1 96 ? 3.175 -2.871 -17.147 1.00 83.50 96 LEU A C 1
ATOM 775 O O . LEU A 1 96 ? 3.136 -3.934 -16.531 1.00 83.50 96 LEU A O 1
ATOM 779 N N . MET A 1 97 ? 2.935 -1.702 -16.540 1.00 84.50 97 MET A N 1
ATOM 780 C CA . MET A 1 97 ? 2.619 -1.603 -15.111 1.00 84.50 97 MET A CA 1
ATOM 781 C C . MET A 1 97 ? 1.379 -2.403 -14.723 1.00 84.50 97 MET A C 1
ATOM 783 O O . MET A 1 97 ? 1.349 -2.964 -13.637 1.00 84.50 97 MET A O 1
ATOM 787 N N . ASP A 1 98 ? 0.382 -2.475 -15.595 1.00 87.00 98 ASP A N 1
ATOM 788 C CA . ASP A 1 98 ? -0.818 -3.291 -15.417 1.00 87.00 98 ASP A CA 1
ATOM 789 C C . ASP A 1 98 ? -0.488 -4.782 -15.266 1.00 87.00 98 ASP A C 1
ATOM 791 O O . ASP A 1 98 ? -0.974 -5.424 -14.336 1.00 87.00 98 ASP A O 1
ATOM 795 N N . VAL A 1 99 ? 0.404 -5.308 -16.110 1.00 88.25 99 VAL A N 1
ATOM 796 C CA . VAL A 1 99 ? 0.874 -6.701 -16.040 1.00 88.25 99 VAL A CA 1
ATOM 797 C C . VAL A 1 99 ? 1.634 -6.957 -14.740 1.00 88.25 99 VAL A C 1
ATOM 799 O O . VAL A 1 99 ? 1.421 -7.968 -14.074 1.00 88.25 99 VAL A O 1
ATOM 802 N N . TYR A 1 100 ? 2.513 -6.033 -14.350 1.00 86.31 100 TYR A N 1
ATOM 803 C CA . TYR A 1 100 ? 3.296 -6.183 -13.125 1.00 86.31 100 TYR A CA 1
ATOM 804 C C . TYR A 1 100 ? 2.451 -6.039 -11.853 1.00 86.31 100 TYR A C 1
ATOM 806 O O . TYR A 1 100 ? 2.721 -6.707 -10.858 1.00 86.31 100 TYR A O 1
ATOM 814 N N . LEU A 1 101 ? 1.418 -5.197 -11.872 1.00 90.44 101 LEU A N 1
ATOM 815 C CA . LEU A 1 101 ? 0.532 -4.985 -10.729 1.00 90.44 101 LEU A CA 1
ATOM 816 C C . LEU A 1 101 ? -0.530 -6.072 -10.572 1.00 90.44 101 LEU A C 1
ATOM 818 O O . LEU A 1 101 ? -1.053 -6.224 -9.471 1.00 90.44 101 LEU A O 1
ATOM 822 N N . GLU A 1 102 ? -0.843 -6.837 -11.619 1.00 93.12 102 GLU A N 1
ATOM 823 C CA . GLU A 1 102 ? -1.855 -7.896 -11.580 1.00 93.12 102 GLU A CA 1
ATOM 824 C C . GLU A 1 102 ? -1.741 -8.837 -10.359 1.00 93.12 102 GLU A C 1
ATOM 826 O O . GLU A 1 102 ? -2.747 -8.996 -9.659 1.00 93.12 102 GLU A O 1
ATOM 831 N N . PRO A 1 103 ? -0.578 -9.447 -10.040 1.00 93.25 103 PRO A N 1
ATOM 832 C CA . PRO A 1 103 ? -0.463 -10.317 -8.868 1.00 93.25 103 PRO A CA 1
ATOM 833 C C . PRO A 1 103 ? -0.744 -9.572 -7.557 1.00 93.25 103 PRO A C 1
ATOM 835 O O . PRO A 1 103 ? -1.495 -10.072 -6.723 1.00 93.25 103 PRO A O 1
ATOM 838 N N . LEU A 1 104 ? -0.227 -8.349 -7.408 1.00 92.88 104 LEU A N 1
ATOM 839 C CA . LEU A 1 104 ? -0.445 -7.540 -6.210 1.00 92.88 104 LEU A CA 1
ATOM 840 C C . LEU A 1 104 ? -1.926 -7.171 -6.041 1.00 92.88 104 LEU A C 1
ATOM 842 O O . LEU A 1 104 ? -2.475 -7.257 -4.947 1.00 92.88 104 LEU A O 1
ATOM 846 N N . ILE A 1 105 ? -2.593 -6.788 -7.131 1.00 92.75 105 ILE A N 1
ATOM 847 C CA . ILE A 1 105 ? -4.023 -6.467 -7.121 1.00 92.75 105 ILE A CA 1
ATOM 848 C C . ILE A 1 105 ? -4.842 -7.703 -6.737 1.00 92.75 105 ILE A C 1
ATOM 850 O O . ILE A 1 105 ? -5.781 -7.578 -5.954 1.00 92.75 105 ILE A O 1
ATOM 854 N N . LYS A 1 106 ? -4.490 -8.898 -7.232 1.00 94.75 106 LYS A N 1
ATOM 855 C CA . LYS A 1 106 ? -5.173 -10.146 -6.852 1.00 94.75 106 LYS A CA 1
ATOM 856 C C . LYS A 1 106 ? -5.069 -10.423 -5.356 1.00 94.75 106 LYS A C 1
ATOM 858 O O . LYS A 1 106 ? -6.083 -10.745 -4.743 1.00 94.75 106 LYS A O 1
ATOM 863 N N . GLU A 1 107 ? -3.891 -10.252 -4.764 1.00 93.62 107 GLU A N 1
ATOM 864 C CA . GLU A 1 107 ? -3.696 -10.424 -3.319 1.00 93.62 107 GLU A CA 1
ATOM 865 C C . GLU A 1 107 ? -4.493 -9.393 -2.507 1.00 93.62 107 GLU A C 1
ATOM 867 O O . GLU A 1 107 ? -5.168 -9.751 -1.543 1.00 93.62 107 GLU A O 1
ATOM 872 N N . LEU A 1 108 ? -4.501 -8.125 -2.932 1.00 92.75 108 LEU A N 1
ATOM 873 C CA . LEU A 1 108 ? -5.292 -7.071 -2.286 1.00 92.75 108 LEU A CA 1
ATOM 874 C C . LEU A 1 108 ? -6.804 -7.321 -2.393 1.00 92.75 108 LEU A C 1
ATOM 876 O O . LEU A 1 108 ? -7.543 -7.077 -1.439 1.00 92.75 108 LEU A O 1
ATOM 880 N N . LEU A 1 109 ? -7.278 -7.841 -3.528 1.00 93.94 109 LEU A N 1
ATOM 881 C CA . LEU A 1 109 ? -8.674 -8.247 -3.690 1.00 93.94 109 LEU A CA 1
ATOM 882 C C . LEU A 1 109 ? -9.005 -9.467 -2.831 1.00 93.94 109 LEU A C 1
ATOM 884 O O . LEU A 1 109 ? -10.087 -9.519 -2.252 1.00 93.94 109 LEU A O 1
ATOM 888 N N . GLN A 1 110 ? -8.104 -10.442 -2.716 1.00 94.44 110 GLN A N 1
ATOM 889 C CA . GLN A 1 110 ? -8.305 -11.576 -1.818 1.00 94.44 110 GLN A CA 1
ATOM 890 C C . GLN A 1 110 ? -8.421 -11.100 -0.366 1.00 94.44 110 GLN A C 1
ATOM 892 O O . GLN A 1 110 ? -9.356 -11.501 0.324 1.00 94.44 110 GLN A O 1
ATOM 897 N N . LEU A 1 111 ? -7.541 -10.191 0.064 1.00 91.75 111 LEU A N 1
ATOM 898 C CA . LEU A 1 111 ? -7.597 -9.567 1.385 1.00 91.75 111 LEU A CA 1
ATOM 899 C C . LEU A 1 111 ? -8.929 -8.842 1.621 1.00 91.75 111 LEU A C 1
ATOM 901 O O . LEU A 1 111 ? -9.491 -8.937 2.706 1.00 91.75 111 LEU A O 1
ATOM 905 N N . TRP A 1 112 ? -9.459 -8.155 0.608 1.00 91.75 112 TRP A N 1
ATOM 906 C CA . TRP A 1 112 ? -10.741 -7.456 0.702 1.00 91.75 112 TRP A CA 1
ATOM 907 C C . TRP A 1 112 ? -11.934 -8.397 0.923 1.00 91.75 112 TRP A C 1
ATOM 909 O O . TRP A 1 112 ? -12.808 -8.099 1.731 1.00 91.75 112 TRP A O 1
ATOM 919 N N . HIS A 1 113 ? -11.989 -9.524 0.207 1.00 91.88 113 HIS A N 1
ATOM 920 C CA . HIS A 1 113 ? -13.147 -10.426 0.252 1.00 91.88 113 HIS A CA 1
ATOM 921 C C . HIS A 1 113 ? -13.063 -11.474 1.366 1.00 91.88 113 HIS A C 1
ATOM 923 O O . HIS A 1 113 ? -14.093 -11.878 1.901 1.00 91.88 113 HIS A O 1
ATOM 929 N N . VAL A 1 114 ? -11.855 -11.954 1.669 1.00 91.94 114 VAL A N 1
ATOM 930 C CA . VAL A 1 114 ? -11.622 -13.032 2.641 1.00 91.94 114 VAL A CA 1
ATOM 931 C C . VAL A 1 114 ? -11.226 -12.471 4.007 1.00 91.94 114 VAL A C 1
ATOM 933 O O . VAL A 1 114 ? -11.634 -13.024 5.024 1.00 91.94 114 VAL A O 1
ATOM 936 N N . GLY A 1 115 ? -10.476 -11.366 4.039 1.00 83.88 115 GLY A N 1
ATOM 937 C CA . GLY A 1 115 ? -9.866 -10.836 5.259 1.00 83.88 115 GLY A CA 1
ATOM 938 C C . GLY A 1 115 ? -8.577 -11.567 5.656 1.00 83.88 115 GLY A C 1
ATOM 939 O O . GLY A 1 115 ? -7.987 -12.293 4.852 1.00 83.88 115 GLY A O 1
ATOM 940 N N . VAL A 1 116 ? -8.141 -11.337 6.901 1.00 73.88 116 VAL A N 1
ATOM 941 C CA . VAL A 1 116 ? -7.034 -12.040 7.583 1.00 73.88 116 VAL A CA 1
ATOM 942 C C . VAL A 1 116 ? -7.597 -12.948 8.664 1.00 73.88 116 VAL A C 1
ATOM 944 O O . VAL A 1 116 ? -8.484 -12.468 9.408 1.00 73.88 116 VAL A O 1
#

Secondary structure (DSSP, 8-state):
---------TT--SSGGGSHHHHHHHHHTHHHHHSTT---EEEEEEEEE-S-SS----EEEEEEEEETTS-TTTTTSGGG-EEEEEEEETT-GGGGHHHHHHHHHHHHHHHHHH--

Organism: NCBI:txid2727402

Mean predicted aligned error: 8.7 Å

Nearest PDB structures (foldseek):
  2jxp-assembly1_A  TM=2.935E-01  e=1.134E+00  Nitrosomonas europaea ATCC 19718
  6mnm-assembly1_C  TM=3.043E-01  e=4.521E+00  Mus musculus
  1hqr-assembly1_A  TM=2.955E-01  e=6.106E+00  Homo sapiens